Protein AF-A0A968JM93-F1 (afdb_monomer)

Solvent-accessible surface area (backbone atoms only — not comparable to full-atom values): 6123 Å² total; per-residue (Å²): 133,83,77,84,80,68,97,70,71,47,70,50,78,46,75,80,47,98,47,38,31,37,42,37,35,47,79,84,56,86,42,79,41,86,44,68,52,63,69,45,81,43,81,44,78,49,72,49,62,33,86,86,33,55,47,56,40,24,53,76,70,75,40,71,41,66,56,40,54,56,49,48,64,76,33,60,90,80,53,72,79,86,65,73,74,50,77,47,76,47,81,44,79,44,80,40,74,105

Sequence (98 aa):
MGKDSLFTLNYFVYEHSPIDYVLFDFTDSVKMFLKHKEVKMIEKIASGTIVTSLWNAMVNNKINPVVAVELSEIYAWTVDFLVYNPVIVLKLFIMKCT

Secondary structure (DSSP, 8-state):
----------EEEEESSSSEEEEEE-SSS-EEEEEE--EEEEEEEEEEE-SS-HHHHHHHTT--THHHHHHHHHTTTT--SSSS--EEEEEEEEEEE-

Foldseek 3Di:
DDDPPDPDDQWDWADPDPFWIWIFGPNPHTDIDIGTFDKDKDKDKDKDWDPAFLLVRCVVRVHDSVVSVVVCVVCVPPDDRHDDTDGDIDIDIDIDGD

Structure (mmCIF, N/CA/C/O backbone):
data_AF-A0A968JM93-F1
#
_entry.id   AF-A0A968JM93-F1
#
loop_
_atom_site.group_PDB
_atom_site.id
_atom_site.type_symbol
_atom_site.label_atom_id
_atom_site.label_alt_id
_atom_site.label_comp_id
_atom_site.label_asym_id
_atom_site.label_entity_id
_atom_site.label_seq_id
_atom_site.pdbx_PDB_ins_code
_atom_site.Cartn_x
_atom_site.Cartn_y
_atom_site.Cartn_z
_atom_site.occupancy
_atom_site.B_iso_or_equiv
_atom_site.auth_seq_id
_atom_site.auth_comp_id
_atom_site.auth_asym_id
_atom_site.auth_atom_id
_atom_site.pdbx_PDB_model_num
ATOM 1 N N . MET A 1 1 ? -22.407 -31.752 33.538 1.00 37.66 1 MET A N 1
ATOM 2 C CA . MET A 1 1 ? -21.521 -31.430 32.396 1.00 37.66 1 MET A CA 1
ATOM 3 C C . MET A 1 1 ? -21.777 -29.979 32.032 1.00 37.66 1 MET A C 1
ATOM 5 O O . MET A 1 1 ? -22.932 -29.575 32.061 1.00 37.66 1 MET A O 1
ATOM 9 N N . GLY A 1 2 ? -20.703 -29.192 31.933 1.00 52.22 2 GLY A N 1
ATOM 10 C CA . GLY A 1 2 ? -20.686 -27.742 32.145 1.00 52.22 2 GLY A CA 1
ATOM 11 C C . GLY A 1 2 ? -21.612 -26.948 31.228 1.00 52.22 2 GLY A C 1
ATOM 12 O O . GLY A 1 2 ? -21.654 -27.186 30.029 1.00 52.22 2 GLY A O 1
ATOM 13 N N . LYS A 1 3 ? -22.344 -26.001 31.821 1.00 48.31 3 LYS A N 1
ATOM 14 C CA . LYS A 1 3 ? -22.968 -24.893 31.098 1.00 48.31 3 LYS A CA 1
ATOM 15 C C . LYS A 1 3 ? -21.830 -24.050 30.534 1.00 48.31 3 LYS A C 1
ATOM 17 O O . LYS A 1 3 ? -21.020 -23.565 31.320 1.00 48.31 3 LYS A O 1
ATOM 22 N N . ASP A 1 4 ? -21.776 -23.899 29.217 1.00 54.34 4 ASP A N 1
ATOM 23 C CA . ASP A 1 4 ? -20.905 -22.935 28.556 1.00 54.34 4 ASP A CA 1
ATOM 24 C C . ASP A 1 4 ? -21.191 -21.550 29.148 1.00 54.34 4 ASP A C 1
ATOM 26 O O . ASP A 1 4 ? -22.253 -20.954 28.947 1.00 54.34 4 ASP A O 1
ATOM 30 N N . SER A 1 5 ? -20.281 -21.089 30.000 1.00 57.19 5 SER A N 1
ATOM 31 C CA . SER A 1 5 ? -20.392 -19.813 30.688 1.00 57.19 5 SER A CA 1
ATOM 32 C C . SER A 1 5 ? -20.185 -18.693 29.673 1.00 57.19 5 SER A C 1
ATOM 34 O O . SER A 1 5 ? -19.056 -18.345 29.366 1.00 57.19 5 SER A O 1
ATOM 36 N N . LEU A 1 6 ? -21.303 -18.148 29.189 1.00 58.00 6 LEU A N 1
ATOM 37 C CA . LEU A 1 6 ? -21.486 -16.788 28.677 1.00 58.00 6 LEU A CA 1
ATOM 38 C C . LEU A 1 6 ? -20.537 -16.349 27.544 1.00 58.00 6 LEU A C 1
ATOM 40 O O . LEU A 1 6 ? -19.398 -15.946 27.762 1.00 58.00 6 LEU A O 1
ATOM 44 N N . PHE A 1 7 ? -21.098 -16.298 26.332 1.00 63.50 7 PHE A N 1
ATOM 45 C CA . PHE A 1 7 ? -20.619 -15.530 25.176 1.00 63.50 7 PHE A CA 1
ATOM 46 C C . PHE A 1 7 ? -20.631 -14.013 25.457 1.00 63.50 7 PHE A C 1
ATOM 48 O O . PHE A 1 7 ? -21.344 -13.250 24.806 1.00 63.50 7 PHE A O 1
ATOM 55 N N . THR A 1 8 ? -19.897 -13.553 26.465 1.00 71.69 8 THR A N 1
ATOM 56 C CA . THR A 1 8 ? -19.778 -12.124 26.747 1.00 71.69 8 THR A CA 1
ATOM 57 C C . THR A 1 8 ? -18.762 -11.542 25.771 1.00 71.69 8 THR A C 1
ATOM 59 O O . THR A 1 8 ? -17.600 -11.935 25.762 1.00 71.69 8 THR A O 1
ATOM 62 N N . LEU A 1 9 ? -19.204 -10.641 24.892 1.00 76.69 9 LEU A N 1
ATOM 63 C CA . LEU A 1 9 ? -18.312 -9.898 24.006 1.00 76.69 9 LEU A CA 1
ATOM 64 C C . LEU A 1 9 ? -17.487 -8.937 24.867 1.00 76.69 9 LEU A C 1
ATOM 66 O O . LEU A 1 9 ? -18.054 -8.010 25.427 1.00 76.69 9 LEU A O 1
ATOM 70 N N . ASN A 1 10 ? -16.176 -9.158 24.992 1.00 84.81 10 ASN A N 1
ATOM 71 C CA . ASN A 1 10 ? -15.283 -8.265 25.745 1.00 84.81 10 ASN A CA 1
ATOM 72 C C . ASN A 1 10 ? -14.668 -7.178 24.855 1.00 84.81 10 ASN A C 1
ATOM 74 O O . ASN A 1 10 ? -14.577 -6.026 25.268 1.00 84.81 10 ASN A O 1
ATOM 78 N N . TYR A 1 11 ? -14.264 -7.540 23.633 1.00 87.62 11 TYR A N 1
ATOM 79 C CA . TYR A 1 11 ? -13.590 -6.643 22.698 1.00 87.62 11 TYR A CA 1
ATOM 80 C C . TYR A 1 11 ? -14.095 -6.850 21.271 1.00 87.62 11 TYR A C 1
ATOM 82 O O . TYR A 1 11 ? -14.300 -7.984 20.840 1.00 87.62 11 TYR A O 1
ATOM 90 N N . PHE A 1 12 ? -14.241 -5.759 20.522 1.00 90.12 12 PHE A N 1
ATOM 91 C CA . PHE A 1 12 ? -14.524 -5.777 19.086 1.00 90.12 12 PHE A CA 1
ATOM 92 C C . PHE A 1 12 ? -13.590 -4.801 18.373 1.00 90.12 12 PHE A C 1
ATOM 94 O O . PHE A 1 12 ? -13.358 -3.695 18.856 1.00 90.12 12 PHE A O 1
ATOM 101 N N . VAL A 1 13 ? -13.034 -5.210 17.234 1.00 91.81 13 VAL A N 1
ATOM 102 C CA . VAL A 1 13 ? -12.131 -4.381 16.430 1.00 91.81 13 VAL A CA 1
ATOM 103 C C . VAL A 1 13 ? -12.780 -4.141 15.076 1.00 91.81 13 VAL A C 1
ATOM 105 O O . VAL A 1 13 ? -13.075 -5.092 14.357 1.00 91.81 13 VAL A O 1
ATOM 108 N N . TYR A 1 14 ? -12.991 -2.873 14.736 1.00 92.12 14 TYR A N 1
ATOM 109 C CA . TYR A 1 14 ? -13.482 -2.450 13.429 1.00 92.12 14 TYR A CA 1
ATOM 110 C C . TYR A 1 14 ? -12.366 -1.745 12.664 1.00 92.12 14 TYR A C 1
ATOM 112 O O . TYR A 1 14 ? -11.896 -0.691 13.090 1.00 92.12 14 TYR A O 1
ATOM 120 N N . GLU A 1 15 ? -11.942 -2.311 11.538 1.00 91.44 15 GLU A N 1
ATOM 121 C CA . GLU A 1 15 ? -10.960 -1.680 10.655 1.00 91.44 15 GLU A CA 1
ATOM 122 C C . GLU A 1 15 ? -11.674 -0.705 9.708 1.00 91.44 15 GLU A C 1
ATOM 124 O O . GLU A 1 15 ? -12.464 -1.116 8.861 1.00 91.44 15 GLU A O 1
ATOM 129 N N . HIS A 1 16 ? -11.419 0.597 9.871 1.00 89.06 16 HIS A N 1
ATOM 130 C CA . HIS A 1 16 ? -11.958 1.638 8.990 1.00 89.06 16 HIS A CA 1
ATOM 131 C C . HIS A 1 16 ? -11.081 1.828 7.746 1.00 89.06 16 HIS A C 1
ATOM 133 O O . HIS A 1 16 ? -11.593 2.046 6.650 1.00 89.06 16 HIS A O 1
ATOM 139 N N . SER A 1 17 ? -9.762 1.723 7.919 1.00 90.50 17 SER A N 1
ATOM 140 C CA . SER A 1 17 ? -8.765 1.744 6.851 1.00 90.50 17 SER A CA 1
ATOM 141 C C . SER A 1 17 ? -7.638 0.746 7.178 1.00 90.50 17 SER A C 1
ATOM 143 O O . SER A 1 17 ? -7.591 0.216 8.291 1.00 90.50 17 SER A O 1
ATOM 145 N N . PRO A 1 18 ? -6.688 0.485 6.259 1.00 85.94 18 PRO A N 1
ATOM 146 C CA . PRO A 1 18 ? -5.518 -0.345 6.560 1.00 85.94 18 PRO A CA 1
ATOM 147 C C . PRO A 1 18 ? -4.682 0.155 7.749 1.00 85.94 18 PRO A C 1
ATOM 149 O O . PRO A 1 18 ? -3.916 -0.620 8.319 1.00 85.94 18 PRO A O 1
ATOM 152 N N . ILE A 1 19 ? -4.823 1.435 8.110 1.00 89.69 19 ILE A N 1
ATOM 153 C CA . ILE A 1 19 ? -4.101 2.097 9.199 1.00 89.69 19 ILE A CA 1
ATOM 154 C C . ILE A 1 19 ? -5.026 2.297 10.402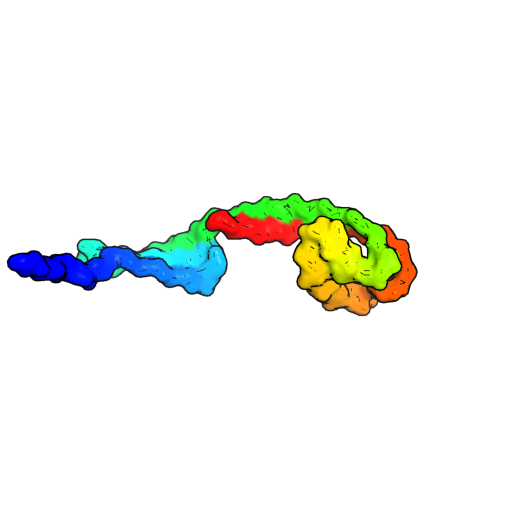 1.00 89.69 19 ILE A C 1
ATOM 156 O O . ILE A 1 19 ? -4.625 2.042 11.535 1.00 89.69 19 ILE A O 1
ATOM 160 N N . ASP A 1 20 ? -6.258 2.736 10.165 1.00 92.25 20 ASP A N 1
ATOM 161 C CA . ASP A 1 2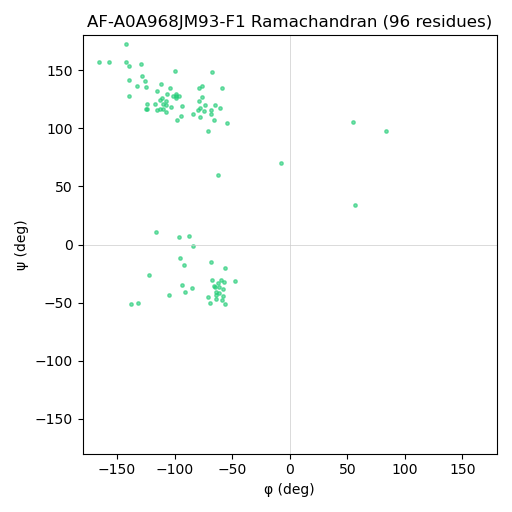0 ? -7.156 3.240 11.199 1.00 92.25 20 ASP A CA 1
ATOM 162 C C . ASP A 1 20 ? -8.141 2.160 11.633 1.00 92.25 20 ASP A C 1
ATOM 164 O O . ASP A 1 20 ? -8.867 1.584 10.817 1.00 92.25 20 ASP A O 1
ATOM 168 N N . TYR A 1 21 ? -8.216 1.917 12.938 1.00 93.56 21 TYR A N 1
ATOM 169 C CA . TYR A 1 21 ? -9.169 0.977 13.509 1.00 93.56 21 TYR A CA 1
ATOM 170 C C . TYR A 1 21 ? -9.775 1.502 14.807 1.00 93.56 21 TYR A C 1
ATOM 172 O O . TYR A 1 21 ? -9.182 2.291 15.545 1.00 93.56 21 TYR A O 1
ATOM 180 N N . VAL A 1 22 ? -10.984 1.035 15.091 1.00 93.69 22 VAL A N 1
ATOM 181 C CA . VAL A 1 22 ? -11.713 1.336 16.318 1.00 93.69 22 VAL A CA 1
ATOM 182 C C . VAL A 1 22 ? -11.712 0.090 17.188 1.00 93.69 22 VAL A C 1
ATOM 184 O O . VAL A 1 22 ? -12.204 -0.961 16.780 1.00 93.69 22 VAL A O 1
ATOM 187 N N . LEU A 1 23 ? -11.155 0.208 18.391 1.00 92.62 23 LEU A N 1
ATOM 188 C CA . LEU A 1 23 ? -11.269 -0.806 19.432 1.00 92.62 23 LEU A CA 1
ATOM 189 C C . LEU A 1 23 ? -12.456 -0.455 20.327 1.00 92.62 23 LEU A C 1
ATOM 191 O O . LEU A 1 23 ? -12.456 0.591 20.978 1.00 92.62 23 LEU A O 1
ATOM 195 N N . PHE A 1 24 ? -13.432 -1.349 20.378 1.00 91.88 24 PHE A N 1
ATOM 196 C CA . PHE A 1 24 ? -14.546 -1.299 21.309 1.00 91.88 24 PHE A CA 1
ATOM 197 C C . PHE A 1 24 ? -14.253 -2.227 22.487 1.00 91.88 24 PHE A C 1
ATOM 199 O O . PHE A 1 24 ? -13.952 -3.404 22.289 1.00 91.88 24 PHE A O 1
ATOM 206 N N . ASP A 1 25 ? -14.336 -1.690 23.698 1.00 90.94 25 ASP A N 1
ATOM 207 C CA . ASP A 1 25 ? -14.198 -2.411 24.963 1.00 90.94 25 ASP A CA 1
ATOM 208 C C . ASP A 1 25 ? -15.564 -2.437 25.659 1.00 90.94 25 ASP A C 1
ATOM 210 O O . ASP A 1 25 ? -16.195 -1.393 25.834 1.00 90.94 25 ASP A O 1
ATOM 214 N N . PHE A 1 26 ? -16.025 -3.636 26.009 1.00 87.69 26 PHE A N 1
ATOM 215 C CA . PHE A 1 26 ? -17.337 -3.918 26.598 1.00 87.69 26 PHE A CA 1
ATOM 216 C C . PHE A 1 26 ? -17.234 -4.487 28.024 1.00 87.69 26 PHE A C 1
ATOM 218 O O . PHE A 1 26 ? -18.220 -4.986 28.560 1.00 87.69 26 PHE A O 1
ATOM 225 N N . THR A 1 27 ? -16.048 -4.455 28.640 1.00 83.94 27 THR A N 1
ATOM 226 C CA . THR A 1 27 ? -15.779 -5.126 29.927 1.00 83.94 27 THR A CA 1
ATOM 227 C C . THR A 1 27 ? -16.523 -4.534 31.127 1.00 83.94 27 THR A C 1
ATOM 229 O O . THR A 1 27 ? -16.842 -5.270 32.055 1.00 83.94 27 THR A O 1
ATOM 232 N N . ASP A 1 28 ? -16.802 -3.230 31.116 1.00 76.19 28 ASP A N 1
ATOM 233 C CA . ASP A 1 28 ? -17.441 -2.504 32.228 1.00 76.19 28 ASP A CA 1
ATOM 234 C C . ASP A 1 28 ? -18.496 -1.512 31.706 1.00 76.19 28 ASP A C 1
ATOM 236 O O . ASP A 1 28 ? -19.668 -1.542 32.069 1.00 76.19 28 ASP A O 1
ATOM 240 N N . SER A 1 29 ? -18.099 -0.685 30.741 1.00 81.06 29 SER A N 1
ATOM 241 C CA . SER A 1 29 ? -18.967 0.180 29.937 1.00 81.06 29 SER A CA 1
ATOM 242 C C . SER A 1 29 ? -18.434 0.215 28.510 1.00 81.06 29 SER A C 1
ATOM 244 O O . SER A 1 29 ? -17.249 -0.042 28.300 1.00 81.06 29 SER A O 1
ATOM 246 N N . VAL A 1 30 ? -19.289 0.536 27.534 1.00 86.25 30 VAL A N 1
ATOM 247 C CA . VAL A 1 30 ? -18.867 0.639 26.131 1.00 86.25 30 VAL A CA 1
ATOM 248 C C . VAL A 1 30 ? -17.884 1.801 25.983 1.00 86.25 30 VAL A C 1
ATOM 250 O O . VAL A 1 30 ? -18.276 2.967 26.040 1.00 86.25 30 VAL A O 1
ATOM 253 N N . LYS A 1 31 ? -16.604 1.484 25.783 1.00 91.38 31 LYS A N 1
ATOM 254 C CA . LYS A 1 31 ? -15.541 2.456 25.495 1.00 91.38 31 LYS A CA 1
ATOM 255 C C . LYS A 1 31 ? -15.066 2.265 24.065 1.00 91.38 31 LYS A C 1
ATOM 257 O O . LYS A 1 31 ? -14.880 1.137 23.614 1.00 91.38 31 LYS A O 1
ATOM 262 N N . MET A 1 32 ? -14.850 3.373 23.365 1.00 90.88 32 MET A N 1
ATOM 263 C CA . MET A 1 32 ? -14.320 3.372 22.005 1.00 90.88 32 MET A CA 1
ATOM 264 C C . MET A 1 32 ? -12.954 4.051 21.974 1.00 90.88 32 MET A C 1
ATOM 266 O O . MET A 1 32 ? -12.779 5.145 22.512 1.00 90.88 32 MET A O 1
ATOM 270 N N . PHE A 1 33 ? -11.994 3.406 21.322 1.00 92.38 33 PHE A N 1
ATOM 271 C CA . PHE A 1 33 ? -10.654 3.939 21.127 1.00 92.38 33 PHE A CA 1
ATOM 272 C C . PHE A 1 33 ? -10.335 3.967 19.641 1.00 92.38 33 PHE A C 1
ATOM 274 O O . PHE A 1 33 ? -10.252 2.918 19.001 1.00 92.38 33 PHE A O 1
ATOM 281 N N . LEU A 1 34 ? -10.125 5.170 19.112 1.00 92.56 34 LEU A N 1
ATOM 282 C CA . LEU A 1 34 ? -9.517 5.357 17.802 1.00 92.56 34 LEU A CA 1
ATOM 283 C C . LEU A 1 34 ? -8.030 5.043 17.926 1.00 92.56 34 LEU A C 1
ATOM 285 O O . LEU A 1 34 ? -7.322 5.644 18.739 1.00 92.56 34 LEU A O 1
ATOM 289 N N . LYS A 1 35 ? -7.576 4.061 17.158 1.00 92.25 35 LYS A N 1
ATOM 290 C CA . LYS A 1 35 ? -6.184 3.639 17.121 1.00 92.25 35 LYS A CA 1
ATOM 291 C C . LYS A 1 35 ? -5.703 3.585 15.679 1.00 92.25 35 LYS A C 1
ATOM 293 O O . LYS A 1 35 ? -6.475 3.401 14.743 1.00 92.25 35 LYS A O 1
ATOM 298 N N . HIS A 1 36 ? -4.394 3.722 15.536 1.00 91.38 36 HIS A N 1
ATOM 299 C CA . HIS A 1 36 ? -3.704 3.687 14.258 1.00 91.38 36 HIS A CA 1
ATOM 300 C C . HIS A 1 36 ? -2.619 2.613 14.332 1.00 91.38 36 HIS A C 1
ATOM 302 O O . HIS A 1 36 ? -1.918 2.512 15.345 1.00 91.38 36 HIS A O 1
ATOM 308 N N . LYS A 1 37 ? -2.496 1.781 13.297 1.00 89.56 37 LYS A N 1
ATOM 309 C CA . LYS A 1 37 ? -1.374 0.847 13.150 1.00 89.56 37 LYS A CA 1
ATOM 310 C C . LYS A 1 37 ? -0.094 1.643 12.904 1.00 89.56 37 LYS A C 1
ATOM 312 O O . LYS A 1 37 ? -0.122 2.721 12.314 1.00 89.56 37 LYS A O 1
ATOM 317 N N . GLU A 1 38 ? 1.038 1.117 13.365 1.00 87.06 38 GLU A N 1
ATOM 318 C CA . GLU A 1 38 ? 2.329 1.759 13.131 1.00 87.06 38 GLU A CA 1
ATOM 319 C C . GLU A 1 38 ? 2.676 1.676 11.638 1.00 87.06 38 GLU A C 1
ATOM 321 O O . GLU A 1 38 ? 2.880 0.592 11.078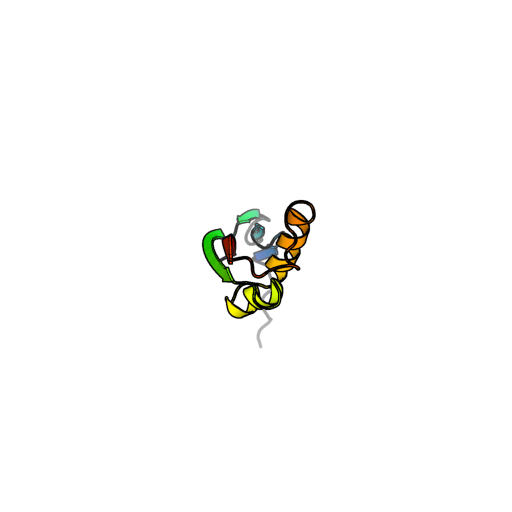 1.00 87.06 38 GLU A O 1
ATOM 326 N N . VAL A 1 39 ? 2.749 2.837 10.988 1.00 86.19 39 VAL A N 1
ATOM 327 C CA . VAL A 1 39 ? 3.115 2.950 9.576 1.00 86.19 39 VAL A CA 1
ATOM 328 C C . VAL A 1 39 ? 4.567 3.377 9.467 1.00 86.19 39 VAL A C 1
ATOM 330 O O . VAL A 1 39 ? 4.974 4.395 10.026 1.00 86.19 39 VAL A O 1
ATOM 333 N N . LYS A 1 4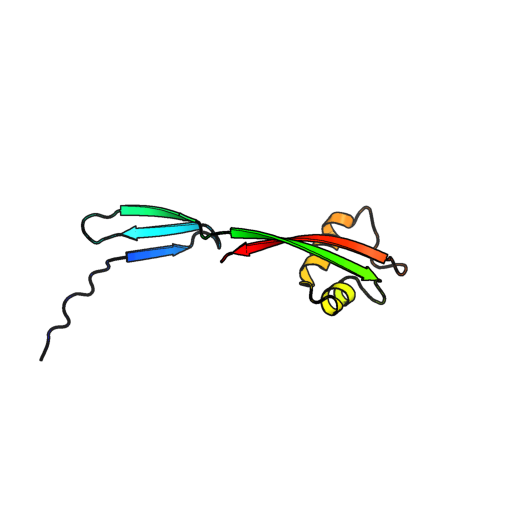0 ? 5.347 2.623 8.692 1.00 84.38 40 LYS A N 1
ATOM 334 C CA . LYS A 1 40 ? 6.722 2.984 8.348 1.00 84.38 40 LYS A CA 1
ATOM 335 C C . LYS A 1 40 ? 6.782 3.423 6.895 1.00 84.38 40 LYS A C 1
ATOM 337 O O . LYS A 1 40 ? 6.421 2.675 5.984 1.00 84.38 40 LYS A O 1
ATOM 342 N N . MET A 1 41 ? 7.270 4.642 6.688 1.00 80.38 41 MET A N 1
ATOM 343 C CA . MET A 1 41 ? 7.625 5.145 5.365 1.00 80.38 41 MET A CA 1
ATOM 344 C C . MET A 1 41 ? 8.973 4.549 4.974 1.00 80.38 41 MET A C 1
ATOM 346 O O . MET A 1 41 ? 9.973 4.787 5.649 1.00 80.38 41 MET A O 1
ATOM 350 N N . ILE A 1 42 ? 9.003 3.764 3.899 1.00 82.44 42 ILE A N 1
ATOM 351 C CA . ILE A 1 42 ? 10.244 3.201 3.370 1.00 82.44 42 ILE A CA 1
ATOM 352 C C . ILE A 1 42 ? 10.503 3.834 2.010 1.00 82.44 42 ILE A C 1
ATOM 354 O O . ILE A 1 42 ? 9.744 3.646 1.058 1.00 82.44 42 ILE A O 1
ATOM 358 N N . GLU A 1 43 ? 11.602 4.574 1.919 1.00 79.38 43 GLU A N 1
ATOM 359 C CA . GLU A 1 43 ? 12.107 5.073 0.648 1.00 79.38 43 GLU A CA 1
ATOM 360 C C . GLU A 1 43 ? 12.792 3.929 -0.110 1.00 79.38 43 GLU A C 1
ATOM 362 O O . GLU A 1 43 ? 13.670 3.246 0.424 1.00 79.38 43 GLU A O 1
ATOM 367 N N . LYS A 1 44 ? 12.381 3.704 -1.358 1.00 79.50 44 LYS A N 1
ATOM 368 C CA . LYS A 1 44 ? 13.022 2.760 -2.271 1.00 79.50 44 LYS A CA 1
ATOM 369 C C . LYS A 1 44 ? 13.421 3.477 -3.546 1.00 79.50 44 LYS A C 1
ATOM 371 O O . LYS A 1 44 ? 12.583 4.002 -4.270 1.00 79.50 44 LYS A O 1
ATOM 376 N N . ILE A 1 45 ? 14.708 3.451 -3.849 1.00 77.81 45 ILE A N 1
ATOM 377 C CA . ILE A 1 45 ? 15.227 3.966 -5.112 1.00 77.81 45 ILE A CA 1
ATOM 378 C C . ILE A 1 45 ? 15.437 2.781 -6.042 1.00 77.81 45 ILE A C 1
ATOM 380 O O . ILE A 1 45 ? 16.069 1.794 -5.664 1.00 77.81 45 ILE A O 1
ATOM 384 N N . ALA A 1 46 ? 14.902 2.890 -7.250 1.00 75.31 46 ALA A N 1
ATOM 385 C CA . ALA A 1 46 ? 15.116 1.940 -8.317 1.00 75.31 46 ALA A CA 1
ATOM 386 C C . ALA A 1 46 ? 15.620 2.661 -9.562 1.00 75.31 46 ALA A C 1
ATOM 388 O O . ALA A 1 46 ? 15.154 3.741 -9.917 1.00 75.31 46 ALA A O 1
ATOM 389 N N . SER A 1 47 ? 16.560 2.044 -10.256 1.00 75.94 47 SER A N 1
ATOM 390 C CA . SER A 1 47 ? 17.014 2.500 -11.560 1.00 75.94 47 SER A CA 1
ATOM 391 C C . SER A 1 47 ? 16.963 1.337 -12.532 1.00 75.94 47 SER A C 1
ATOM 393 O O . SER A 1 47 ? 17.181 0.184 -12.162 1.00 75.94 47 SER A O 1
ATOM 395 N N . GLY A 1 48 ? 16.641 1.631 -13.784 1.00 73.62 48 GLY A N 1
ATOM 396 C CA . GLY A 1 48 ? 16.567 0.604 -14.805 1.00 73.62 48 GLY A CA 1
ATOM 397 C C . GLY A 1 48 ? 16.518 1.189 -16.202 1.00 73.62 48 GLY A C 1
ATOM 398 O O . GLY A 1 48 ? 16.113 2.331 -16.420 1.00 73.62 48 GLY A O 1
ATOM 399 N N . THR A 1 49 ? 16.926 0.373 -17.163 1.00 74.50 49 THR A N 1
ATOM 400 C CA . THR A 1 49 ? 16.749 0.667 -18.582 1.00 74.50 49 THR A CA 1
ATOM 401 C C . THR A 1 49 ? 15.491 -0.035 -19.061 1.00 74.50 49 THR A C 1
ATOM 403 O O . THR A 1 49 ? 15.339 -1.245 -18.864 1.00 74.50 49 THR A O 1
ATOM 406 N N . ILE A 1 50 ? 14.586 0.703 -19.702 1.00 76.06 50 ILE A N 1
ATOM 407 C CA . ILE A 1 50 ? 13.469 0.064 -20.396 1.00 76.06 50 ILE A CA 1
ATOM 408 C C . ILE A 1 50 ? 14.019 -0.556 -21.673 1.00 76.06 50 ILE A C 1
ATOM 410 O O . ILE A 1 50 ? 14.462 0.159 -22.561 1.00 76.06 50 ILE A O 1
ATOM 414 N N . VAL A 1 51 ? 13.978 -1.883 -21.752 1.00 73.31 51 VAL A N 1
ATOM 415 C CA . VAL A 1 51 ? 14.345 -2.625 -22.969 1.00 73.31 51 VAL A CA 1
ATOM 416 C C . VAL A 1 51 ? 13.115 -2.911 -23.832 1.00 73.31 51 VAL A C 1
ATOM 418 O O . VAL A 1 51 ? 13.202 -2.937 -25.053 1.00 73.31 51 VAL A O 1
ATOM 421 N N . THR A 1 52 ? 11.962 -3.156 -23.199 1.00 77.06 52 THR A N 1
ATOM 422 C CA . THR A 1 52 ? 10.723 -3.564 -23.886 1.00 77.06 52 THR A CA 1
ATOM 423 C C . THR A 1 52 ? 9.511 -2.755 -23.444 1.00 77.06 52 THR A C 1
ATOM 425 O O . THR A 1 52 ? 8.788 -2.234 -24.281 1.00 77.06 52 THR A O 1
ATOM 428 N N . SER A 1 53 ? 9.275 -2.629 -22.137 1.00 80.31 53 SER A N 1
ATOM 429 C CA . SER A 1 53 ? 8.217 -1.777 -21.587 1.00 80.31 53 SER A CA 1
ATOM 430 C C . SER A 1 53 ? 8.522 -1.383 -20.145 1.00 80.31 53 SER A C 1
ATOM 432 O O . SER A 1 53 ? 9.266 -2.081 -19.445 1.00 80.31 53 SER A O 1
ATOM 434 N N . LEU A 1 54 ? 7.929 -0.278 -19.682 1.00 80.75 54 LEU A N 1
ATOM 435 C CA . LEU A 1 54 ? 8.027 0.149 -18.283 1.00 80.75 54 LEU A CA 1
ATOM 436 C C . LEU A 1 54 ? 7.508 -0.942 -17.332 1.00 80.75 54 LEU A C 1
ATOM 438 O O . LEU A 1 54 ? 8.129 -1.214 -16.308 1.00 80.75 54 LEU A O 1
ATOM 442 N N . TRP A 1 55 ? 6.433 -1.638 -17.715 1.00 86.31 55 TRP A N 1
ATOM 443 C CA . TRP A 1 55 ? 5.904 -2.789 -16.979 1.00 86.31 55 TRP A CA 1
ATOM 4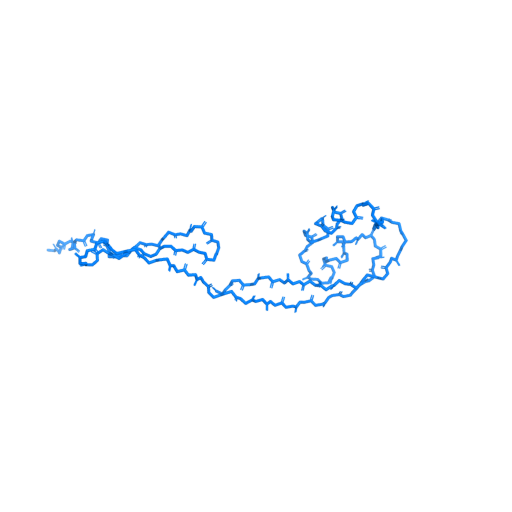44 C C . TRP A 1 55 ? 6.961 -3.883 -16.783 1.00 86.31 55 TRP A C 1
ATOM 446 O O . TRP A 1 55 ? 7.222 -4.309 -15.658 1.00 86.31 55 TRP A O 1
ATOM 456 N N . ASN A 1 56 ? 7.626 -4.298 -17.864 1.00 84.19 56 ASN A N 1
ATOM 457 C CA . ASN A 1 56 ? 8.662 -5.329 -17.804 1.00 84.19 56 ASN A CA 1
ATOM 458 C C . ASN A 1 56 ? 9.872 -4.868 -16.986 1.00 84.19 56 ASN A C 1
ATOM 460 O O . ASN A 1 56 ? 10.443 -5.656 -16.234 1.00 84.19 56 ASN A O 1
ATOM 464 N N . ALA A 1 57 ? 10.236 -3.586 -17.083 1.00 82.62 57 ALA A N 1
ATOM 465 C CA . ALA A 1 57 ? 11.286 -3.010 -16.253 1.00 82.62 57 ALA A CA 1
ATOM 466 C C . ALA A 1 57 ? 10.931 -3.085 -14.756 1.00 82.62 57 ALA A C 1
ATOM 468 O O . ALA A 1 57 ? 11.789 -3.461 -13.958 1.00 82.62 57 ALA A O 1
ATOM 469 N N . MET A 1 58 ? 9.679 -2.814 -14.366 1.00 84.81 58 MET A N 1
ATOM 470 C CA . MET A 1 58 ? 9.236 -2.956 -12.970 1.00 84.81 58 MET A CA 1
ATOM 471 C C . MET A 1 58 ? 9.306 -4.404 -12.484 1.00 84.81 58 MET A C 1
ATOM 473 O O . MET A 1 58 ? 9.869 -4.662 -11.418 1.00 84.81 58 MET A O 1
ATOM 477 N N . VAL A 1 59 ? 8.798 -5.351 -13.283 1.00 86.12 59 VAL A N 1
ATOM 478 C CA . VAL A 1 59 ? 8.830 -6.786 -12.954 1.00 86.12 59 VAL A CA 1
ATOM 479 C C . VAL A 1 59 ? 10.272 -7.263 -12.757 1.00 86.12 59 VAL A C 1
ATOM 481 O O . VAL A 1 59 ? 10.581 -7.880 -11.735 1.00 86.12 59 VAL A O 1
ATOM 484 N N . ASN A 1 60 ? 11.176 -6.911 -13.676 1.00 84.00 60 ASN A N 1
ATOM 485 C CA . ASN A 1 60 ? 12.591 -7.290 -13.603 1.00 84.00 60 ASN A CA 1
ATOM 486 C C . ASN A 1 60 ? 13.296 -6.708 -12.368 1.00 84.00 60 ASN A C 1
ATOM 488 O O . ASN A 1 60 ? 14.162 -7.360 -11.787 1.00 84.00 60 ASN A O 1
ATOM 492 N N . ASN A 1 61 ? 12.898 -5.510 -11.933 1.00 81.00 61 ASN A N 1
ATOM 493 C CA . ASN A 1 61 ? 13.444 -4.855 -10.743 1.00 81.00 61 ASN A CA 1
ATOM 494 C C . ASN A 1 61 ? 12.727 -5.246 -9.436 1.00 81.00 61 ASN A C 1
ATOM 496 O O . ASN A 1 61 ? 13.024 -4.678 -8.385 1.00 81.00 61 ASN A O 1
ATOM 500 N N . LYS A 1 62 ? 11.807 -6.226 -9.464 1.00 84.50 62 LYS A N 1
ATOM 501 C CA . LYS A 1 62 ? 10.998 -6.663 -8.305 1.00 84.50 62 LYS A CA 1
ATOM 502 C C . LYS A 1 62 ? 10.183 -5.524 -7.671 1.00 84.50 62 LYS A C 1
ATOM 504 O O . LYS A 1 62 ? 9.977 -5.489 -6.455 1.00 84.50 62 LYS A O 1
ATOM 509 N N . ILE A 1 63 ? 9.724 -4.591 -8.498 1.00 83.75 63 ILE A N 1
ATOM 510 C CA . ILE A 1 63 ? 8.842 -3.483 -8.120 1.00 83.75 63 ILE A CA 1
ATOM 511 C C . ILE A 1 63 ? 7.417 -3.868 -8.507 1.00 83.75 63 ILE A C 1
ATOM 513 O O . ILE A 1 63 ? 7.209 -4.602 -9.472 1.00 83.75 63 ILE A O 1
ATOM 517 N N . ASN A 1 64 ? 6.426 -3.384 -7.755 1.00 85.06 64 ASN A N 1
ATOM 518 C CA . ASN A 1 64 ? 5.029 -3.600 -8.109 1.00 85.06 64 ASN A CA 1
ATOM 519 C C . ASN A 1 64 ? 4.751 -2.975 -9.494 1.00 85.06 64 ASN A C 1
ATOM 521 O O . ASN A 1 64 ? 4.873 -1.757 -9.629 1.00 85.06 64 ASN A O 1
ATOM 525 N N . PRO A 1 65 ? 4.378 -3.764 -10.517 1.00 86.38 65 PRO A N 1
ATOM 526 C CA . PRO A 1 65 ? 4.192 -3.248 -11.867 1.00 86.38 65 PRO A CA 1
ATOM 527 C C . PRO A 1 65 ? 2.991 -2.303 -12.000 1.00 86.38 65 PRO A C 1
ATOM 529 O O . PRO A 1 65 ? 2.953 -1.531 -12.951 1.00 86.38 65 PRO A O 1
ATOM 532 N N . VAL A 1 66 ? 2.068 -2.273 -11.028 1.00 87.69 66 VAL A N 1
ATOM 533 C CA . VAL A 1 66 ? 0.997 -1.257 -10.962 1.00 87.69 66 VAL A CA 1
ATOM 534 C C . VAL A 1 66 ? 1.572 0.161 -10.926 1.00 87.69 66 VAL A C 1
ATOM 536 O O . VAL A 1 66 ? 1.021 1.059 -11.552 1.00 87.69 66 VAL A O 1
ATOM 539 N N . VAL A 1 67 ? 2.749 0.345 -10.317 1.00 84.56 67 VAL A N 1
ATOM 540 C CA . VAL A 1 67 ? 3.456 1.634 -10.306 1.00 84.56 67 VAL A CA 1
ATOM 541 C C . VAL A 1 67 ? 3.775 2.111 -11.730 1.00 84.56 67 VAL A C 1
ATOM 543 O O . VAL A 1 67 ? 3.796 3.309 -11.982 1.00 84.56 67 VAL A O 1
ATOM 546 N N . ALA A 1 68 ? 3.989 1.203 -12.693 1.00 84.00 68 ALA A N 1
ATOM 547 C CA . ALA A 1 68 ? 4.185 1.592 -14.092 1.00 84.00 68 ALA A CA 1
ATOM 548 C C . ALA A 1 68 ? 2.927 2.224 -14.703 1.00 84.00 68 ALA A C 1
ATOM 550 O O . ALA A 1 68 ? 3.046 3.139 -15.513 1.00 84.00 68 ALA A O 1
ATOM 551 N N . VAL A 1 69 ? 1.741 1.744 -14.322 1.00 85.06 69 VAL A N 1
ATOM 552 C CA . VAL A 1 69 ? 0.457 2.281 -14.794 1.00 85.06 69 VAL A CA 1
ATOM 553 C C . VAL A 1 69 ? 0.243 3.676 -14.217 1.00 85.06 69 VAL A C 1
ATOM 555 O O . VAL A 1 69 ? 0.046 4.619 -14.976 1.00 85.06 69 VAL A O 1
ATOM 558 N N . GLU A 1 70 ? 0.406 3.825 -12.901 1.00 87.00 70 GLU A N 1
ATOM 559 C CA . GLU A 1 70 ? 0.276 5.117 -12.213 1.00 87.00 70 GLU A CA 1
ATOM 560 C C . GLU A 1 70 ? 1.254 6.163 -12.776 1.00 87.00 70 GLU A C 1
ATOM 562 O O . GLU A 1 70 ? 0.876 7.300 -13.058 1.00 87.00 70 GLU A O 1
ATOM 567 N N . LEU A 1 71 ? 2.513 5.777 -13.011 1.00 82.62 71 LEU A N 1
ATOM 568 C CA . LEU A 1 71 ? 3.501 6.660 -13.635 1.00 82.62 71 LEU A CA 1
ATOM 569 C C . LEU A 1 71 ? 3.117 7.032 -15.071 1.00 82.62 71 LEU A C 1
ATOM 571 O O . LEU A 1 71 ? 3.284 8.187 -15.459 1.00 82.62 71 LEU A O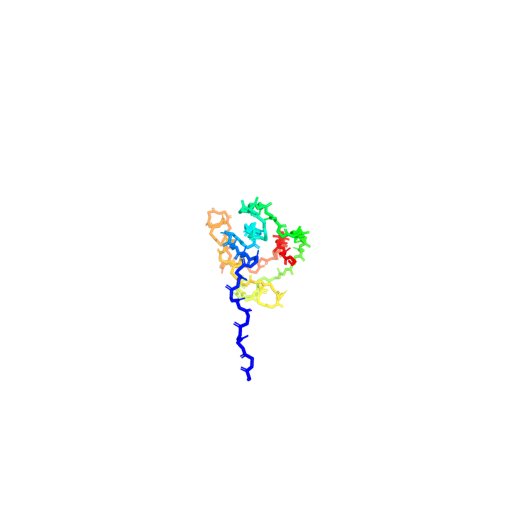 1
ATOM 575 N N . SER A 1 72 ? 2.597 6.084 -15.854 1.00 84.00 72 SER A N 1
ATOM 576 C CA . SER A 1 72 ? 2.137 6.360 -17.216 1.00 84.00 72 SER A CA 1
ATOM 577 C C . SER A 1 72 ? 0.998 7.377 -17.238 1.00 84.00 72 SER A C 1
ATOM 579 O O . SER A 1 72 ? 0.957 8.200 -18.145 1.00 84.00 72 SER A O 1
ATOM 581 N N . GLU A 1 73 ? 0.095 7.344 -16.258 1.00 84.56 73 GLU A N 1
ATOM 582 C CA . GLU A 1 73 ? -1.010 8.301 -16.141 1.00 84.56 73 GLU A CA 1
ATOM 583 C C . GLU A 1 73 ? -0.519 9.697 -15.732 1.00 84.56 73 GLU A C 1
ATOM 585 O O . GLU A 1 73 ? -0.897 10.691 -16.353 1.00 84.56 73 GLU A O 1
ATOM 590 N N . ILE A 1 74 ? 0.370 9.782 -14.734 1.00 85.44 74 ILE A N 1
ATOM 591 C CA . ILE A 1 74 ? 0.916 11.058 -14.235 1.00 85.44 74 ILE A CA 1
ATOM 592 C C . ILE A 1 74 ? 1.737 11.773 -15.316 1.00 85.44 74 ILE A C 1
ATOM 594 O O . ILE A 1 74 ? 1.625 12.987 -15.494 1.00 85.44 74 ILE A O 1
ATOM 598 N N . TYR A 1 75 ? 2.569 11.026 -16.042 1.00 81.81 75 TYR A N 1
ATOM 599 C CA . TYR A 1 75 ? 3.486 11.584 -17.036 1.00 81.81 75 TYR A CA 1
ATOM 600 C C . TYR A 1 75 ? 2.944 11.543 -18.470 1.00 81.81 75 TYR A C 1
ATOM 602 O O . TYR A 1 75 ? 3.663 11.959 -19.378 1.00 81.81 75 TYR A O 1
ATOM 610 N N . ALA A 1 76 ? 1.683 11.141 -18.676 1.00 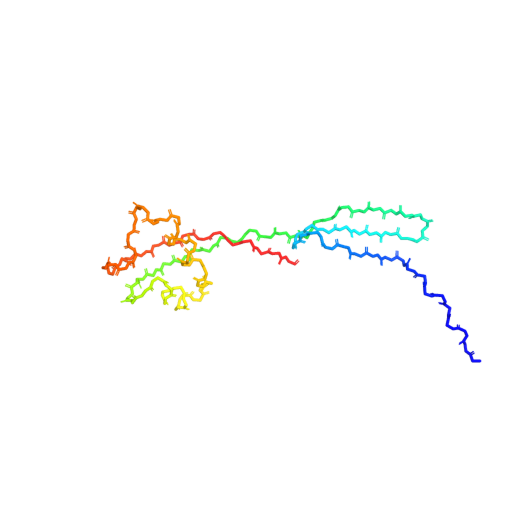79.94 76 ALA A N 1
ATOM 611 C CA . ALA A 1 76 ? 1.056 10.966 -19.993 1.00 79.94 76 ALA A CA 1
ATOM 612 C C . ALA A 1 76 ? 1.262 12.147 -20.963 1.00 79.94 76 ALA A C 1
ATOM 614 O O . ALA A 1 76 ? 1.335 11.957 -22.173 1.00 79.94 76 ALA A O 1
ATOM 615 N N . TRP A 1 77 ? 1.369 13.371 -20.437 1.00 78.31 77 TRP A N 1
ATOM 616 C CA . TRP A 1 77 ? 1.515 14.602 -21.221 1.00 78.31 77 TRP A CA 1
ATOM 617 C C . TRP A 1 77 ? 2.957 15.085 -21.411 1.00 78.31 77 TRP A C 1
ATOM 619 O O . TRP A 1 77 ? 3.189 16.019 -22.174 1.00 78.31 77 TRP A O 1
ATOM 629 N N . THR A 1 78 ? 3.918 14.513 -20.688 1.00 76.44 78 THR A N 1
ATOM 630 C CA . THR A 1 78 ? 5.297 15.033 -20.608 1.00 76.44 78 THR A CA 1
ATOM 631 C C . THR A 1 78 ? 6.350 14.025 -21.044 1.00 76.44 78 THR A C 1
ATOM 633 O O . THR A 1 78 ? 7.419 14.436 -21.494 1.00 76.44 78 THR A O 1
ATOM 636 N N . VAL A 1 79 ? 6.067 12.725 -20.930 1.00 73.31 79 VAL A N 1
ATOM 637 C CA . VAL A 1 79 ? 7.010 11.653 -21.254 1.00 73.31 79 VAL A CA 1
ATOM 638 C C . VAL A 1 79 ? 6.274 10.521 -21.959 1.00 73.31 79 VAL A C 1
ATOM 640 O O . VAL A 1 79 ? 5.288 10.000 -21.448 1.00 73.31 79 VAL A O 1
ATOM 643 N N . ASP A 1 80 ? 6.792 10.108 -23.113 1.00 73.56 80 ASP A N 1
ATO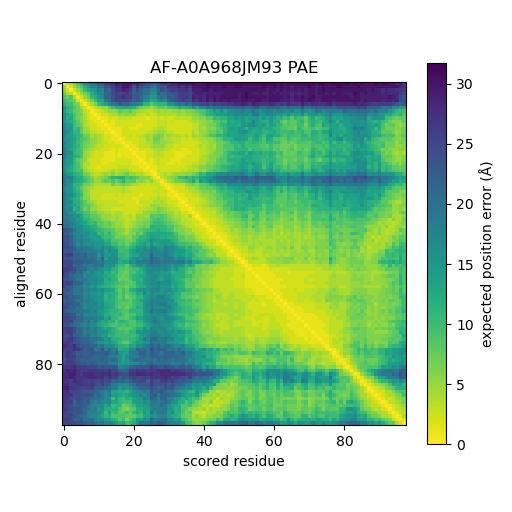M 644 C CA . ASP A 1 80 ? 6.361 8.888 -23.790 1.00 73.56 80 ASP A CA 1
ATOM 645 C C . ASP A 1 80 ? 7.289 7.729 -23.390 1.00 73.56 80 ASP A C 1
ATOM 647 O O . ASP A 1 80 ? 8.469 7.706 -23.740 1.00 73.56 80 ASP A O 1
ATOM 651 N N . PHE A 1 81 ? 6.765 6.769 -22.625 1.00 68.00 81 PHE A N 1
ATOM 652 C CA . PHE A 1 81 ? 7.514 5.585 -22.182 1.00 68.00 81 PHE A CA 1
ATOM 653 C C . PHE A 1 81 ? 7.532 4.445 -23.214 1.00 68.00 81 PHE A C 1
ATOM 655 O O . PHE A 1 81 ? 8.116 3.391 -22.942 1.00 68.00 81 PHE A O 1
ATOM 662 N N . LEU A 1 82 ? 6.876 4.617 -24.367 1.00 65.25 82 LEU A N 1
ATOM 663 C CA . LEU A 1 82 ? 6.747 3.596 -25.410 1.00 65.25 82 LEU A CA 1
ATOM 664 C C . LEU A 1 82 ? 7.855 3.681 -26.461 1.00 65.25 82 LEU A C 1
ATOM 666 O O . LEU A 1 82 ? 8.084 2.709 -27.182 1.00 65.25 82 LEU A O 1
ATOM 670 N N . VAL A 1 83 ? 8.563 4.810 -26.548 1.00 59.88 83 VAL A N 1
ATOM 671 C CA . VAL A 1 83 ? 9.527 5.055 -27.621 1.00 59.88 83 VAL A CA 1
ATOM 672 C C . VAL A 1 83 ? 10.899 5.404 -27.040 1.00 59.88 83 VAL A C 1
ATOM 674 O O . VAL A 1 83 ? 11.085 6.447 -26.427 1.00 59.88 83 VAL A O 1
ATOM 677 N N . TYR A 1 84 ? 11.874 4.532 -27.332 1.00 56.19 84 TYR A N 1
ATOM 678 C CA . TYR A 1 84 ? 13.327 4.745 -27.225 1.00 56.19 84 TYR A CA 1
ATOM 679 C C . TYR A 1 84 ? 13.982 4.539 -25.848 1.00 56.19 84 TYR A C 1
ATOM 681 O O . TYR A 1 84 ? 14.020 5.473 -25.068 1.00 56.19 84 TYR A O 1
ATOM 689 N N . ASN A 1 85 ? 14.576 3.353 -25.602 1.00 58.50 85 ASN A N 1
ATOM 690 C CA . ASN A 1 85 ? 15.404 2.933 -24.442 1.00 58.50 85 ASN A CA 1
ATOM 691 C C . ASN A 1 85 ? 15.789 4.037 -23.419 1.00 58.50 85 ASN A C 1
ATOM 693 O O . ASN A 1 85 ? 16.972 4.393 -23.324 1.00 58.50 85 ASN A O 1
ATOM 697 N N . PRO A 1 86 ? 14.857 4.576 -22.610 1.00 64.94 86 PRO A N 1
ATOM 698 C CA . PRO A 1 86 ? 15.204 5.601 -21.652 1.00 64.94 86 PRO A CA 1
ATOM 699 C C . PRO A 1 86 ? 15.843 4.900 -20.453 1.00 64.94 86 PRO A C 1
ATOM 701 O O . PRO A 1 86 ? 15.344 3.881 -19.958 1.00 64.94 86 PRO A O 1
ATOM 704 N N . VAL A 1 87 ? 16.961 5.437 -19.969 1.00 63.94 87 VAL A N 1
ATOM 705 C CA . VAL A 1 87 ? 17.445 5.101 -18.628 1.00 63.94 87 VAL A CA 1
ATOM 706 C C . VAL A 1 87 ? 16.587 5.900 -17.658 1.00 63.94 87 VAL A C 1
ATOM 708 O O . VAL A 1 87 ? 16.688 7.125 -17.615 1.00 63.94 87 VAL A O 1
ATOM 711 N N . ILE A 1 88 ? 15.723 5.218 -16.908 1.00 66.00 88 ILE A N 1
ATOM 712 C CA . ILE A 1 88 ? 14.839 5.862 -15.937 1.00 66.00 88 ILE A CA 1
ATOM 713 C C . ILE A 1 88 ? 15.353 5.566 -14.534 1.00 66.00 88 ILE A C 1
ATOM 715 O O . ILE A 1 88 ? 15.604 4.417 -14.161 1.00 66.00 88 ILE A O 1
ATOM 719 N N . VAL A 1 89 ? 15.497 6.626 -13.742 1.00 65.25 89 VAL A N 1
ATOM 720 C CA . VAL A 1 89 ? 15.750 6.538 -12.304 1.00 65.25 89 VAL A CA 1
ATOM 721 C C . VAL A 1 89 ? 14.468 6.944 -11.589 1.00 65.25 89 VAL A C 1
ATOM 723 O O . VAL A 1 89 ? 14.033 8.088 -11.688 1.00 65.25 89 VAL A O 1
ATOM 726 N N . LEU A 1 90 ? 13.852 5.996 -10.886 1.00 67.06 90 LEU A N 1
ATOM 727 C CA . LEU A 1 90 ? 12.620 6.191 -10.133 1.00 67.06 90 LEU A CA 1
ATOM 728 C C . LEU A 1 90 ? 12.911 6.135 -8.639 1.00 67.06 90 LEU A C 1
ATOM 730 O O . LEU A 1 90 ? 13.371 5.132 -8.092 1.00 67.06 90 LEU A O 1
ATOM 734 N N . LYS A 1 91 ? 12.591 7.227 -7.956 1.00 68.88 91 LYS A N 1
ATOM 735 C CA . LYS A 1 91 ? 12.606 7.295 -6.501 1.00 68.88 91 LYS A CA 1
ATOM 736 C C . LYS A 1 91 ? 11.178 7.089 -6.002 1.00 68.88 91 LYS A C 1
ATOM 738 O O . LYS A 1 91 ? 10.331 7.956 -6.183 1.00 68.88 91 LYS A O 1
ATOM 743 N N . LEU A 1 92 ? 10.910 5.926 -5.418 1.00 67.69 92 LEU A N 1
ATOM 744 C CA . LEU A 1 92 ? 9.590 5.524 -4.941 1.00 67.69 92 LEU A CA 1
ATOM 745 C C . LEU A 1 92 ? 9.524 5.628 -3.415 1.00 67.69 92 LEU A C 1
ATOM 747 O O . LEU A 1 92 ? 10.407 5.153 -2.702 1.00 67.69 92 LEU A O 1
ATOM 751 N N . PHE A 1 93 ? 8.441 6.196 -2.898 1.00 68.19 93 PHE A N 1
ATOM 752 C CA . PHE A 1 93 ? 8.116 6.147 -1.474 1.00 68.19 93 PHE A CA 1
ATOM 753 C C . PHE A 1 93 ? 7.017 5.108 -1.276 1.00 68.19 93 PHE A C 1
ATOM 755 O O . PHE A 1 93 ? 5.935 5.241 -1.838 1.00 68.19 93 PHE A O 1
ATOM 762 N N . ILE A 1 94 ? 7.295 4.053 -0.509 1.00 68.88 94 ILE A N 1
ATOM 763 C CA . ILE A 1 94 ? 6.326 2.984 -0.249 1.00 68.88 94 ILE A CA 1
ATOM 764 C C . ILE A 1 94 ? 5.932 3.026 1.224 1.00 68.88 94 ILE A C 1
ATOM 766 O O . ILE A 1 94 ? 6.778 2.929 2.117 1.00 68.88 94 ILE A O 1
ATOM 770 N N . MET A 1 95 ? 4.627 3.130 1.469 1.00 65.12 95 MET A N 1
ATOM 771 C CA . MET A 1 95 ? 4.044 2.999 2.801 1.00 65.12 95 MET A CA 1
ATOM 772 C C . MET A 1 95 ? 3.941 1.520 3.165 1.00 65.12 95 MET A C 1
ATOM 774 O O . MET A 1 95 ? 3.311 0.746 2.443 1.00 65.12 95 MET A O 1
ATOM 778 N N . LYS A 1 96 ? 4.543 1.115 4.285 1.00 71.12 96 LYS A N 1
ATOM 779 C CA . LYS A 1 96 ? 4.368 -0.231 4.834 1.00 71.12 96 LYS A CA 1
ATOM 780 C C . LYS A 1 96 ? 3.663 -0.129 6.185 1.00 71.12 96 LYS A C 1
ATOM 782 O O . LYS A 1 96 ? 4.207 0.457 7.119 1.00 71.12 96 LYS A O 1
ATOM 787 N N . CYS A 1 97 ? 2.456 -0.688 6.275 1.00 57.19 97 CYS A N 1
ATOM 788 C CA . CYS A 1 97 ? 1.805 -0.941 7.561 1.00 57.19 97 CYS A CA 1
ATOM 789 C C . CYS A 1 97 ? 2.446 -2.168 8.212 1.00 57.19 97 CYS A C 1
ATOM 791 O O . CYS A 1 97 ? 2.730 -3.149 7.515 1.00 57.19 97 CYS A O 1
ATOM 793 N N . THR A 1 98 ? 2.710 -2.073 9.514 1.00 58.91 98 THR A N 1
ATOM 794 C CA . THR A 1 98 ? 3.270 -3.165 10.324 1.00 58.91 98 THR A CA 1
ATOM 795 C C . THR A 1 98 ? 2.161 -3.991 10.958 1.00 58.91 98 THR A C 1
ATOM 797 O O . THR A 1 98 ? 1.114 -3.396 11.305 1.00 58.91 98 THR A O 1
#

Mean predict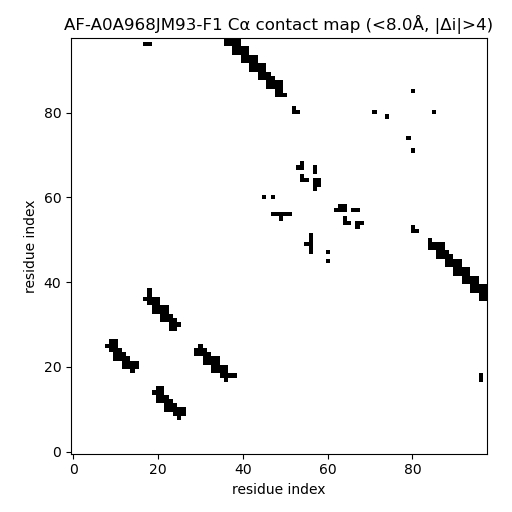ed aligned error: 10.93 Å

pLDDT: mean 78.42, std 11.87, range [37.66, 93.69]

Radius of gyration: 23.42 Å; Cα contacts (8 Å, |Δi|>4): 134; chains: 1; bounding box: 40×46×60 Å

Nearest PDB structures (foldseek):
  4rnz-assembly1_A  TM=7.054E-01  e=3.624E-02  Helicobacter pylori 26695
  4rny-assembly1_A  TM=6.907E-01  e=3.840E-02  Helicobacter pylori 26695
  2gu1-assembly1_A  TM=6.857E-01  e=6.467E-02  Vibrio cholerae
  6ue4-assembly1_B  TM=5.548E-01  e=5.435E-02  Vibrio cholerae O1 biovar El Tor str. N16961
  6ue4-assembly1_A  TM=5.791E-01  e=1.943E-01  Vibrio cholerae O1 biovar El Tor str. N16961